Protein AF-A0A7U6KR69-F1 (afdb_monomer_lite)

Radius of gyration: 19.59 Å; chains: 1; bounding box: 45×16×48 Å

pLDDT: mean 86.56, std 14.6, range [41.78, 98.31]

Foldseek 3Di:
DWDFDDDVVQVVVVCVVCVPPFAAWDADPVDRDTDRDDDDDRTPPDIDDPVVVVVVVCVVVVHPDPPDPVVVVD

Sequence (74 aa):
MQRDFTYIDDIVEGITRIIYKVPIPQSSDVSKAKAPYKVYNIGNNQPVTLRRFITAIEDACGKSSRNLVTNASR

Structure (mmCIF, N/CA/C/O backbone):
data_AF-A0A7U6KR69-F1
#
_entry.id   AF-A0A7U6KR69-F1
#
loop_
_atom_site.group_PDB
_ato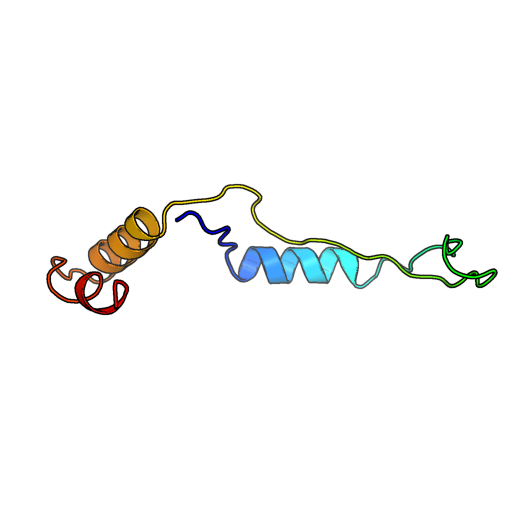m_site.id
_atom_site.type_symbol
_atom_site.label_atom_id
_atom_site.label_alt_id
_atom_site.label_comp_id
_atom_site.label_asym_id
_atom_site.label_entity_id
_atom_site.label_seq_id
_atom_site.pdbx_PDB_ins_code
_atom_site.Cartn_x
_atom_site.Cartn_y
_atom_site.Cartn_z
_atom_site.occupancy
_atom_site.B_iso_or_equiv
_atom_site.auth_seq_id
_atom_site.auth_comp_id
_atom_site.auth_asym_id
_atom_site.auth_atom_id
_atom_site.pdbx_PDB_model_num
ATOM 1 N N . MET A 1 1 ? 0.757 10.775 16.075 1.00 85.56 1 MET A N 1
ATOM 2 C CA . MET A 1 1 ? 1.334 10.007 14.951 1.00 85.56 1 MET A CA 1
ATOM 3 C C . MET A 1 1 ? 0.270 9.776 13.882 1.00 85.56 1 MET A C 1
ATOM 5 O O . MET A 1 1 ? -0.840 9.388 14.240 1.00 85.56 1 MET A O 1
ATOM 9 N N . GLN A 1 2 ? 0.587 10.042 12.612 1.00 91.81 2 GLN A N 1
ATOM 10 C CA . GLN A 1 2 ? -0.297 9.785 11.465 1.00 91.81 2 GLN A CA 1
ATOM 11 C C . GLN A 1 2 ? 0.253 8.625 10.625 1.00 91.81 2 GLN A C 1
ATOM 13 O O . GLN A 1 2 ? 1.462 8.356 10.646 1.00 91.81 2 GLN A O 1
ATOM 18 N N . ARG A 1 3 ? -0.641 7.904 9.954 1.00 92.75 3 ARG A N 1
ATOM 19 C CA . ARG A 1 3 ? -0.331 6.756 9.099 1.00 92.75 3 ARG A CA 1
ATOM 20 C C . ARG A 1 3 ? -1.213 6.803 7.858 1.00 92.75 3 ARG A C 1
ATOM 22 O O . ARG A 1 3 ? -2.386 7.155 7.959 1.00 92.75 3 ARG A O 1
ATOM 29 N N . ASP A 1 4 ? -0.632 6.467 6.715 1.00 94.75 4 ASP A N 1
ATOM 30 C CA . ASP A 1 4 ? -1.375 6.244 5.478 1.00 94.75 4 ASP A CA 1
ATOM 31 C C . ASP A 1 4 ? -1.842 4.785 5.469 1.00 94.75 4 ASP A C 1
ATOM 33 O O . ASP A 1 4 ? -1.028 3.869 5.594 1.00 94.75 4 ASP A O 1
ATOM 37 N N . PHE A 1 5 ? -3.156 4.589 5.407 1.00 94.38 5 PHE A N 1
ATOM 38 C CA . PHE A 1 5 ? -3.776 3.277 5.294 1.00 94.38 5 PHE A CA 1
ATOM 39 C C . PHE A 1 5 ? -4.514 3.217 3.965 1.00 94.38 5 PHE A C 1
ATOM 41 O O . PHE A 1 5 ? -5.275 4.122 3.621 1.00 94.38 5 PHE A O 1
ATOM 48 N N . THR A 1 6 ? -4.305 2.124 3.243 1.00 96.12 6 THR A N 1
ATOM 49 C CA . THR A 1 6 ? -4.955 1.838 1.962 1.00 96.12 6 THR A CA 1
ATOM 50 C C . THR A 1 6 ? -5.645 0.491 2.086 1.00 96.12 6 THR A C 1
ATOM 52 O O . THR A 1 6 ? -5.060 -0.443 2.642 1.00 96.12 6 THR A O 1
ATOM 55 N N . TYR A 1 7 ? -6.899 0.402 1.6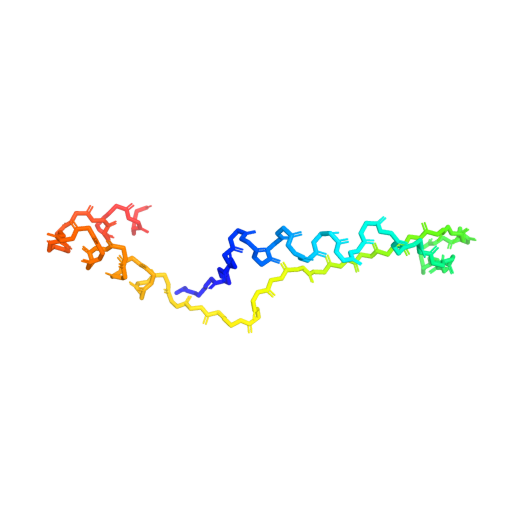46 1.00 96.19 7 TYR A N 1
ATOM 56 C CA . TYR A 1 7 ? -7.636 -0.852 1.708 1.00 96.19 7 TYR A CA 1
ATOM 57 C C . TYR A 1 7 ? -7.066 -1.846 0.689 1.00 96.19 7 TYR A C 1
ATOM 59 O O . TYR A 1 7 ? -6.487 -1.452 -0.324 1.00 96.19 7 TYR A O 1
ATOM 67 N N . ILE A 1 8 ? -7.178 -3.145 0.973 1.00 97.38 8 ILE A N 1
ATOM 68 C CA . ILE A 1 8 ? -6.508 -4.175 0.169 1.00 97.38 8 ILE A CA 1
ATOM 69 C C . ILE A 1 8 ? -6.999 -4.190 -1.282 1.00 97.38 8 ILE A C 1
ATOM 71 O O . ILE A 1 8 ? -6.180 -4.330 -2.187 1.00 97.38 8 ILE A O 1
ATOM 75 N N . ASP A 1 9 ? -8.290 -3.957 -1.518 1.00 98.31 9 ASP A N 1
ATOM 76 C CA . ASP A 1 9 ? -8.854 -3.955 -2.872 1.00 98.31 9 ASP A CA 1
ATOM 77 C C . ASP A 1 9 ? -8.275 -2.821 -3.730 1.00 98.31 9 ASP A C 1
ATOM 79 O O . ASP A 1 9 ? -7.988 -3.024 -4.909 1.00 98.31 9 ASP A O 1
ATOM 83 N N . ASP A 1 10 ? -7.993 -1.661 -3.129 1.00 97.00 10 ASP A N 1
ATOM 84 C CA . ASP A 1 10 ? -7.343 -0.543 -3.821 1.00 97.00 10 ASP A CA 1
ATOM 85 C C . ASP A 1 10 ? -5.887 -0.876 -4.192 1.00 97.00 10 ASP A C 1
ATOM 87 O O . ASP A 1 10 ? -5.397 -0.469 -5.247 1.00 97.00 10 ASP A O 1
ATOM 91 N N . ILE A 1 11 ? -5.182 -1.646 -3.351 1.00 97.44 11 ILE A N 1
ATOM 92 C CA . ILE A 1 11 ? -3.830 -2.138 -3.662 1.00 97.44 11 ILE A CA 1
ATOM 93 C C . ILE A 1 11 ? -3.874 -3.152 -4.803 1.00 97.44 11 ILE A C 1
ATOM 95 O O . ILE A 1 11 ? -3.064 -3.060 -5.729 1.00 97.44 11 ILE A O 1
ATOM 99 N N . VAL A 1 12 ? -4.812 -4.102 -4.752 1.00 98.00 12 VAL A N 1
ATOM 100 C CA . VAL A 1 12 ? -5.013 -5.092 -5.819 1.00 98.00 12 VAL A CA 1
ATOM 101 C C . VAL A 1 12 ? -5.268 -4.374 -7.140 1.00 98.00 12 VAL A C 1
ATOM 103 O O . VAL A 1 12 ? -4.561 -4.629 -8.113 1.00 98.00 12 VAL A O 1
ATOM 106 N N . GLU A 1 13 ? -6.191 -3.414 -7.152 1.00 97.38 13 GLU A N 1
ATOM 107 C CA . GLU A 1 13 ? -6.518 -2.619 -8.335 1.00 97.38 13 GLU A CA 1
ATOM 108 C C . GLU A 1 13 ? -5.339 -1.761 -8.824 1.00 97.38 13 GLU A C 1
ATOM 110 O O . GLU A 1 13 ? -5.092 -1.620 -10.026 1.00 97.38 13 G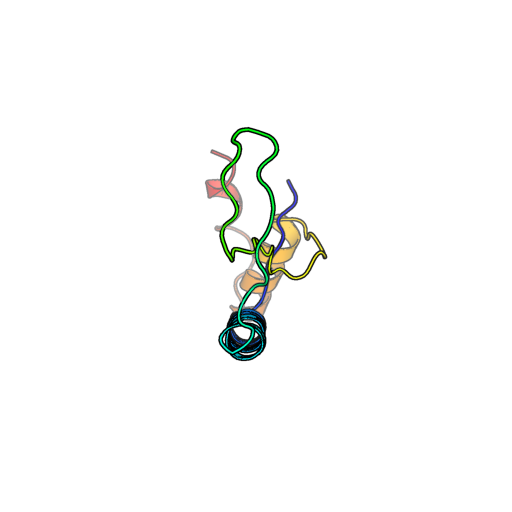LU A O 1
ATOM 115 N N . GLY A 1 14 ? -4.556 -1.198 -7.903 1.00 96.12 14 GLY A N 1
ATOM 116 C CA . GLY A 1 14 ? -3.331 -0.478 -8.238 1.00 96.12 14 GLY A CA 1
ATOM 117 C C . GLY A 1 14 ? -2.323 -1.365 -8.975 1.00 96.12 14 GLY A C 1
ATOM 118 O O . GLY A 1 14 ? -1.779 -0.965 -10.007 1.00 96.12 14 GLY A O 1
ATOM 119 N N . ILE A 1 15 ? -2.101 -2.588 -8.486 1.00 97.25 15 ILE A N 1
ATOM 120 C CA . ILE A 1 15 ? -1.158 -3.545 -9.082 1.00 97.25 15 ILE A CA 1
ATOM 121 C C . ILE A 1 15 ? -1.660 -4.044 -10.441 1.00 97.25 15 ILE A C 1
ATOM 123 O O . ILE A 1 15 ? -0.891 -4.035 -11.407 1.00 97.25 15 ILE A O 1
ATOM 127 N N . THR A 1 16 ? -2.934 -4.436 -10.556 1.00 97.44 16 THR A N 1
ATOM 128 C CA . THR A 1 1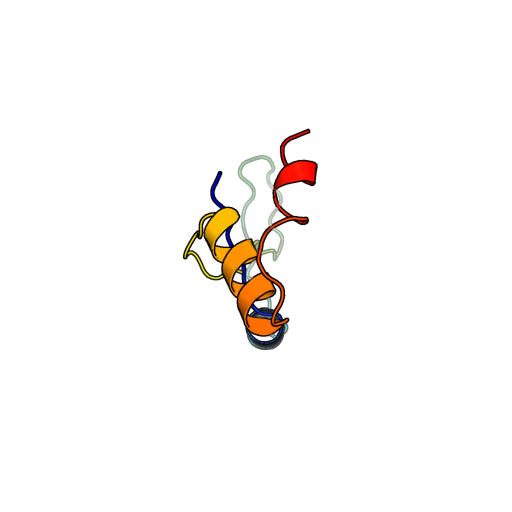6 ? -3.514 -4.943 -11.816 1.00 97.44 16 THR A CA 1
ATOM 129 C C . THR A 1 16 ? -3.426 -3.911 -12.942 1.00 97.44 16 THR A C 1
ATOM 131 O O . THR A 1 16 ? -3.159 -4.267 -14.089 1.00 97.44 16 THR A O 1
ATOM 134 N N . ARG A 1 17 ? -3.553 -2.614 -12.632 1.00 95.75 17 ARG A N 1
ATOM 135 C CA . ARG A 1 17 ? -3.377 -1.523 -13.608 1.00 95.75 17 ARG A CA 1
ATOM 136 C C . ARG A 1 17 ? -1.934 -1.305 -14.054 1.00 95.75 17 ARG A C 1
ATOM 138 O O . ARG A 1 17 ? -1.715 -0.742 -15.131 1.00 95.75 17 ARG A O 1
ATOM 145 N N . ILE A 1 18 ? -0.953 -1.656 -13.223 1.00 95.81 18 ILE A N 1
ATOM 146 C CA . ILE A 1 18 ? 0.467 -1.370 -13.477 1.00 95.81 18 ILE A CA 1
ATOM 147 C C . ILE A 1 18 ? 1.186 -2.574 -14.090 1.00 95.81 18 ILE A C 1
ATOM 149 O O . ILE A 1 18 ? 2.110 -2.368 -14.871 1.00 95.81 18 ILE A O 1
ATOM 153 N N . ILE A 1 19 ? 0.754 -3.808 -13.818 1.00 95.81 19 ILE A N 1
ATOM 154 C CA . ILE A 1 19 ? 1.473 -5.027 -14.231 1.00 95.81 19 ILE A CA 1
ATOM 155 C C . ILE A 1 19 ? 1.725 -5.129 -15.748 1.00 95.81 19 ILE A C 1
ATOM 157 O O . ILE A 1 19 ? 2.731 -5.692 -16.167 1.00 95.81 19 ILE A O 1
ATOM 161 N N . TYR A 1 20 ? 0.867 -4.524 -16.575 1.00 94.88 20 TYR A N 1
ATOM 162 C CA . TYR A 1 20 ? 1.014 -4.508 -18.037 1.00 94.88 20 TYR A CA 1
ATOM 163 C C . TYR A 1 20 ? 1.735 -3.265 -18.586 1.00 94.88 20 TYR A C 1
ATOM 165 O O . TYR A 1 20 ? 1.900 -3.122 -19.797 1.00 94.88 20 TYR A O 1
ATOM 173 N N . LYS A 1 21 ? 2.174 -2.345 -17.721 1.00 95.12 21 LYS A N 1
ATOM 174 C CA . LYS A 1 21 ? 2.869 -1.117 -18.121 1.00 95.12 21 LYS A CA 1
ATOM 175 C C . LYS A 1 21 ? 4.376 -1.342 -18.127 1.00 95.12 21 LYS A C 1
ATOM 177 O O . LYS A 1 21 ? 5.057 -1.102 -17.133 1.00 95.12 21 LYS A O 1
ATOM 182 N N . VAL A 1 22 ? 4.897 -1.769 -19.275 1.00 94.81 22 VAL A N 1
ATOM 183 C CA . VAL A 1 22 ? 6.343 -1.927 -19.481 1.00 94.81 22 VAL A CA 1
ATOM 184 C C . VAL A 1 22 ? 7.041 -0.564 -19.314 1.00 94.81 22 VAL A C 1
ATOM 186 O O . VAL A 1 22 ? 6.663 0.396 -19.995 1.00 94.81 22 VAL A O 1
ATOM 189 N N . PRO A 1 23 ? 8.037 -0.433 -18.416 1.00 95.00 23 PRO A N 1
ATOM 190 C CA . PRO A 1 23 ? 8.726 0.831 -18.196 1.00 95.00 23 PRO A CA 1
ATOM 191 C C . PRO A 1 23 ? 9.621 1.195 -19.384 1.00 95.00 23 PRO A C 1
ATOM 193 O O . PRO A 1 23 ? 10.239 0.340 -20.016 1.00 95.00 23 PRO A O 1
ATOM 196 N N . ILE A 1 24 ? 9.732 2.494 -19.659 1.00 94.50 24 ILE A N 1
ATOM 197 C CA . ILE A 1 24 ? 10.682 3.014 -20.646 1.00 94.50 24 ILE A CA 1
ATOM 198 C C . ILE A 1 24 ? 12.084 3.143 -20.031 1.00 94.50 24 ILE A C 1
ATOM 200 O O . ILE A 1 24 ? 12.196 3.390 -18.827 1.00 94.50 24 ILE A O 1
ATOM 204 N N . PRO A 1 25 ? 13.162 3.017 -20.828 1.00 94.44 25 PRO A N 1
ATOM 205 C CA . PRO A 1 25 ? 14.522 3.204 -20.338 1.00 94.44 25 PRO A CA 1
ATOM 206 C C . PRO A 1 25 ? 14.721 4.563 -19.660 1.00 94.44 25 PRO A C 1
ATOM 208 O O . PRO A 1 25 ? 14.488 5.605 -20.276 1.00 94.44 25 PRO A O 1
ATOM 211 N N . GLN A 1 26 ? 15.194 4.550 -18.414 1.00 89.88 26 GLN A N 1
ATOM 212 C CA . GLN A 1 26 ? 15.561 5.749 -17.662 1.00 89.88 26 GLN A CA 1
ATOM 213 C C . GLN A 1 26 ? 17.082 5.828 -17.510 1.00 89.88 26 GLN A C 1
ATOM 215 O O . GLN A 1 26 ? 17.754 4.805 -17.357 1.00 89.88 26 GLN A O 1
ATOM 220 N N . SER A 1 27 ? 17.625 7.043 -17.592 1.00 88.50 27 SER A N 1
ATOM 221 C CA . SER A 1 27 ? 19.035 7.304 -17.293 1.00 88.50 27 SER A CA 1
ATOM 222 C C . SER A 1 27 ? 19.223 7.405 -15.781 1.00 88.50 27 SER A C 1
ATOM 224 O O . SER A 1 27 ? 18.387 7.990 -15.097 1.00 88.50 27 SER A O 1
ATOM 226 N N . SER A 1 28 ? 20.309 6.834 -15.270 1.00 83.81 28 SER A N 1
ATOM 227 C CA . SER A 1 28 ? 20.695 6.961 -13.865 1.00 83.81 28 SER A CA 1
ATOM 228 C C . SER A 1 28 ? 21.547 8.217 -13.650 1.00 83.81 28 SER A C 1
ATOM 230 O O . SER A 1 28 ? 22.462 8.477 -14.423 1.00 83.81 28 SER A O 1
ATOM 232 N N . ASP A 1 29 ? 21.304 8.956 -12.566 1.00 84.44 29 ASP A N 1
ATOM 233 C CA . ASP A 1 29 ? 22.164 10.088 -12.173 1.00 84.44 29 ASP A CA 1
ATOM 234 C C . ASP A 1 29 ? 23.466 9.629 -11.489 1.00 84.44 29 ASP A C 1
ATOM 236 O O . ASP A 1 29 ? 24.404 10.404 -11.319 1.00 84.44 29 ASP A O 1
ATOM 240 N N . VAL A 1 30 ? 23.538 8.351 -11.101 1.00 86.75 30 VAL A N 1
ATOM 241 C CA . VAL A 1 30 ? 24.674 7.752 -10.378 1.00 86.75 30 VAL A CA 1
ATOM 242 C C . VAL A 1 30 ? 25.597 6.976 -11.324 1.00 86.75 30 VAL A C 1
ATOM 244 O O . VAL A 1 30 ? 26.771 6.765 -11.031 1.00 86.75 30 VAL A O 1
ATOM 247 N N . SER A 1 31 ? 25.090 6.538 -12.478 1.00 85.88 31 SER A N 1
ATOM 248 C CA . SER A 1 31 ? 25.846 5.729 -13.437 1.00 85.88 31 SER A CA 1
ATOM 249 C C . SER A 1 31 ? 25.451 6.046 -14.877 1.00 85.88 31 SER A C 1
ATOM 251 O O . SER A 1 31 ? 24.352 6.509 -15.144 1.00 85.88 31 SER A O 1
ATOM 253 N N . LYS A 1 32 ? 26.302 5.701 -15.849 1.00 85.75 32 LYS A N 1
ATOM 254 C CA . LYS A 1 32 ? 25.949 5.796 -17.281 1.00 85.75 32 LYS A CA 1
ATOM 255 C C . LYS A 1 32 ? 24.955 4.711 -17.740 1.00 85.75 32 LYS A C 1
ATOM 257 O O . LYS A 1 32 ? 24.706 4.586 -18.938 1.00 85.75 32 LYS A O 1
ATOM 262 N N . ALA A 1 33 ? 24.425 3.894 -16.825 1.00 87.19 33 ALA A N 1
ATOM 263 C CA . ALA A 1 33 ? 23.488 2.832 -17.160 1.00 87.19 33 ALA A CA 1
ATOM 264 C C . ALA A 1 33 ? 22.132 3.409 -17.592 1.00 87.19 33 ALA A C 1
ATOM 266 O O . ALA A 1 33 ? 21.627 4.373 -17.010 1.00 87.19 33 ALA A O 1
ATOM 267 N N . LYS A 1 34 ? 21.530 2.777 -18.603 1.00 91.88 34 LYS A N 1
ATOM 268 C CA . LYS A 1 34 ? 20.194 3.103 -19.101 1.00 91.88 34 LYS A CA 1
ATOM 269 C C . LYS A 1 34 ? 19.371 1.823 -19.168 1.00 91.88 34 LYS A C 1
ATOM 271 O O . LYS A 1 34 ? 19.550 1.018 -20.078 1.00 91.88 34 LYS A O 1
ATOM 276 N N . ALA A 1 35 ? 18.506 1.625 -18.180 1.00 92.69 35 ALA A N 1
ATOM 277 C CA . ALA A 1 35 ? 17.693 0.419 -18.039 1.00 92.69 35 ALA A CA 1
ATOM 278 C C . ALA A 1 35 ? 16.200 0.781 -17.959 1.00 92.69 35 ALA A C 1
ATOM 280 O O . ALA A 1 35 ? 15.862 1.857 -17.460 1.00 92.69 35 ALA A O 1
ATOM 281 N N . PRO A 1 36 ? 15.292 -0.077 -18.455 1.00 94.31 36 PRO A N 1
ATOM 282 C CA . PRO A 1 36 ? 13.854 0.121 -18.303 1.00 94.31 36 PRO A CA 1
ATOM 283 C C . PRO A 1 36 ? 13.429 -0.196 -16.868 1.00 94.31 36 PRO A C 1
ATOM 285 O O . PRO A 1 36 ? 13.298 -1.355 -16.487 1.00 94.31 36 PRO A O 1
ATOM 288 N N . TYR A 1 37 ? 13.209 0.840 -16.060 1.00 92.56 37 TYR A N 1
ATOM 289 C CA . TYR A 1 37 ? 12.683 0.696 -14.704 1.00 92.56 37 TYR A CA 1
ATOM 290 C C . TYR A 1 37 ? 11.769 1.865 -14.342 1.00 92.56 37 TYR A C 1
ATOM 292 O O . TYR A 1 37 ? 11.840 2.945 -14.929 1.00 92.56 37 TYR A O 1
ATOM 300 N N . LYS A 1 38 ? 10.890 1.646 -13.363 1.00 92.50 38 LYS A N 1
ATOM 301 C CA . LYS A 1 38 ? 10.056 2.697 -12.786 1.00 92.50 38 LYS A CA 1
ATOM 302 C C . LYS A 1 38 ? 9.704 2.343 -11.345 1.00 92.50 38 LYS A C 1
ATOM 304 O O . LYS A 1 38 ? 9.375 1.198 -11.056 1.00 92.50 38 LYS A O 1
ATOM 309 N N . VAL A 1 39 ? 9.781 3.330 -10.457 1.00 92.31 39 VAL A N 1
ATOM 310 C CA . VAL A 1 39 ? 9.392 3.202 -9.047 1.00 92.31 39 VAL A CA 1
ATOM 311 C C . VAL A 1 39 ? 8.074 3.938 -8.845 1.00 92.31 39 VAL A C 1
ATOM 313 O O . VAL A 1 39 ? 7.924 5.074 -9.301 1.00 92.31 39 VAL A O 1
ATOM 316 N N . TYR A 1 40 ? 7.128 3.284 -8.178 1.00 93.44 40 TYR A N 1
ATOM 317 C CA . TYR A 1 40 ? 5.807 3.827 -7.889 1.00 93.44 40 TYR A CA 1
ATOM 318 C C . TYR A 1 40 ? 5.523 3.719 -6.395 1.00 93.44 40 TYR A C 1
ATOM 320 O O . TYR A 1 40 ? 5.731 2.663 -5.802 1.00 93.44 40 TYR A O 1
ATOM 328 N N . ASN A 1 41 ? 4.990 4.793 -5.817 1.00 94.44 41 ASN A N 1
ATOM 329 C CA . ASN A 1 41 ? 4.332 4.736 -4.519 1.00 94.44 41 ASN A CA 1
ATOM 330 C C . ASN A 1 41 ? 2.842 4.476 -4.766 1.00 94.44 41 ASN A C 1
ATOM 332 O O . ASN A 1 41 ? 2.225 5.192 -5.555 1.00 94.44 41 ASN A O 1
ATOM 336 N N . ILE A 1 42 ? 2.277 3.466 -4.107 1.00 94.50 42 ILE A N 1
ATOM 337 C CA . ILE A 1 42 ? 0.842 3.164 -4.138 1.00 94.50 42 ILE A CA 1
ATOM 338 C C . ILE A 1 42 ? 0.318 3.338 -2.717 1.00 94.50 42 ILE A C 1
ATOM 340 O O . ILE A 1 42 ? 0.843 2.734 -1.784 1.00 94.50 42 ILE A O 1
ATOM 344 N N . GLY A 1 43 ? -0.690 4.188 -2.565 1.00 93.56 43 GLY A N 1
ATOM 345 C CA . GLY A 1 43 ? -1.300 4.494 -1.282 1.00 93.56 43 GLY A CA 1
ATOM 346 C C . GLY A 1 43 ? -2.499 5.424 -1.445 1.00 93.56 43 GLY A C 1
ATOM 347 O O . GLY A 1 43 ? -2.772 5.910 -2.544 1.00 93.56 43 GLY A O 1
A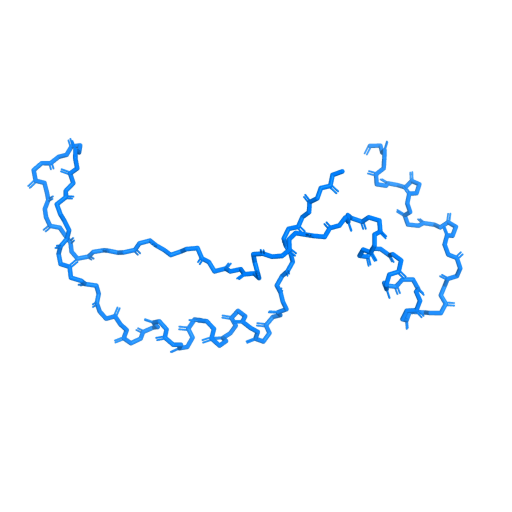TOM 348 N N . ASN A 1 44 ? -3.196 5.687 -0.347 1.00 90.44 44 ASN A N 1
ATOM 349 C CA . ASN A 1 44 ? -4.394 6.518 -0.314 1.00 90.44 44 ASN A CA 1
ATOM 350 C C . ASN A 1 44 ? -4.052 8.023 -0.303 1.00 90.44 44 ASN A C 1
ATOM 352 O O . ASN A 1 44 ? -4.882 8.854 -0.659 1.00 90.44 44 ASN A O 1
ATOM 356 N N . ASN A 1 45 ? -2.824 8.403 0.090 1.00 89.44 45 ASN A N 1
ATOM 357 C CA . ASN A 1 45 ? -2.367 9.795 0.234 1.00 89.44 45 ASN A CA 1
ATOM 358 C C . ASN A 1 45 ? -3.272 10.647 1.143 1.00 89.44 45 ASN A C 1
ATOM 360 O O . ASN A 1 45 ? -3.267 11.878 1.078 1.00 89.44 45 ASN A O 1
ATOM 364 N N . GLN A 1 46 ? -4.035 9.994 2.021 1.00 92.56 46 GLN A N 1
ATOM 365 C CA . GLN A 1 46 ? -4.887 10.621 3.026 1.00 92.56 46 GLN A CA 1
ATOM 366 C C . GLN A 1 46 ? -4.506 10.071 4.403 1.00 92.56 46 GLN A C 1
ATOM 368 O O . GLN A 1 46 ? -5.137 9.135 4.902 1.00 92.56 46 GLN A O 1
ATOM 373 N N . PRO A 1 47 ? -3.446 10.613 5.031 1.00 91.56 47 PRO A N 1
ATOM 374 C CA . PRO A 1 47 ? -3.008 10.161 6.340 1.00 91.56 47 PRO A CA 1
ATOM 375 C C . PRO A 1 47 ? -4.106 10.340 7.390 1.00 91.56 47 PRO A C 1
ATOM 377 O O . PRO A 1 47 ? -4.743 11.388 7.490 1.00 91.56 47 PRO A O 1
ATOM 380 N N . VAL A 1 48 ? -4.298 9.321 8.222 1.00 92.88 48 VAL A N 1
ATOM 381 C CA . VAL A 1 48 ? -5.232 9.355 9.351 1.00 92.88 48 VAL A CA 1
ATOM 382 C C . VAL A 1 48 ? -4.486 9.143 10.660 1.00 92.88 48 VAL A C 1
ATOM 384 O O . VAL A 1 48 ? -3.396 8.562 10.713 1.00 92.88 48 VAL A O 1
ATOM 387 N N . THR A 1 49 ? -5.049 9.645 11.759 1.00 93.62 49 THR A N 1
ATOM 388 C CA . THR A 1 49 ? -4.461 9.408 13.078 1.00 93.62 49 THR A CA 1
ATOM 389 C C . THR A 1 49 ? -4.638 7.943 13.466 1.00 93.62 49 THR A C 1
ATOM 391 O O . THR A 1 49 ? -5.697 7.353 13.248 1.00 93.62 49 THR A O 1
ATOM 394 N N . LEU A 1 50 ? -3.618 7.364 14.107 1.00 91.31 50 LEU A N 1
ATOM 395 C CA . LEU A 1 50 ? -3.709 5.989 14.609 1.00 91.31 50 LEU A CA 1
ATOM 396 C C . LEU A 1 50 ? -4.900 5.816 15.569 1.00 91.31 50 LEU A C 1
ATOM 398 O O . LEU A 1 50 ? -5.574 4.794 15.538 1.00 91.31 50 LEU A O 1
ATOM 402 N N . ARG A 1 51 ? -5.208 6.846 16.371 1.00 90.44 51 ARG A N 1
ATOM 403 C CA . ARG A 1 51 ? -6.360 6.830 17.278 1.00 90.44 51 ARG A CA 1
ATOM 404 C C . ARG A 1 51 ? -7.683 6.689 16.530 1.00 90.44 51 ARG A C 1
ATOM 406 O O . ARG A 1 51 ? -8.483 5.852 16.915 1.00 90.44 51 ARG A O 1
ATOM 413 N N . ARG A 1 52 ? -7.885 7.453 15.448 1.00 92.31 52 ARG A N 1
ATOM 414 C CA . ARG A 1 52 ? -9.095 7.348 14.620 1.00 92.31 52 ARG A CA 1
ATOM 415 C C . ARG A 1 52 ? -9.245 5.948 14.024 1.00 92.31 52 ARG A C 1
ATOM 417 O O . ARG A 1 52 ? -10.347 5.416 14.021 1.00 92.31 52 ARG A O 1
ATOM 424 N N . PHE A 1 53 ? -8.147 5.358 13.552 1.00 92.00 53 PHE A N 1
ATOM 425 C CA . PHE A 1 53 ? -8.161 3.997 13.017 1.00 92.00 53 PHE A CA 1
ATOM 426 C C . PHE A 1 53 ? -8.545 2.957 14.084 1.00 92.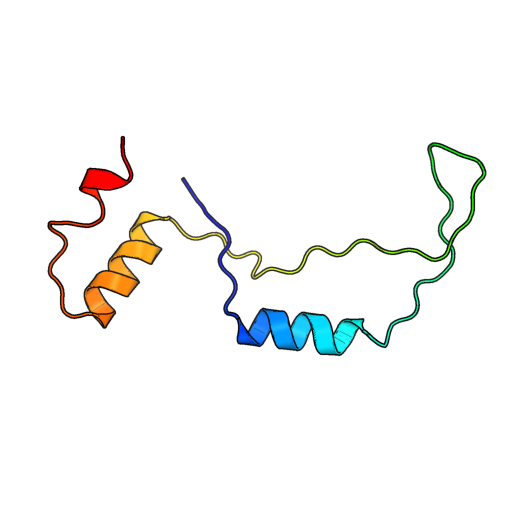00 53 PHE A C 1
ATOM 428 O O . PHE A 1 53 ? -9.420 2.134 13.843 1.00 92.00 53 PHE A O 1
ATOM 435 N N . ILE A 1 54 ? -7.956 3.038 15.285 1.00 90.31 54 ILE A N 1
ATOM 436 C CA . ILE A 1 54 ? -8.289 2.137 16.402 1.00 90.31 54 ILE A CA 1
ATOM 437 C C . ILE A 1 54 ? -9.758 2.286 16.814 1.00 90.31 54 ILE A C 1
ATOM 439 O O . ILE A 1 54 ? -10.441 1.278 16.954 1.00 90.31 54 ILE A O 1
ATOM 443 N N . THR A 1 55 ? -10.262 3.516 16.953 1.00 90.81 55 THR A N 1
ATOM 444 C CA . THR A 1 55 ? -11.671 3.763 17.300 1.00 90.81 55 THR A CA 1
ATOM 445 C C . THR A 1 55 ? -12.621 3.138 16.280 1.00 90.81 55 THR A C 1
ATOM 447 O O . THR A 1 55 ? -13.560 2.459 16.671 1.00 90.81 55 THR A O 1
ATOM 450 N N . ALA A 1 56 ? -12.331 3.259 14.980 1.00 92.81 56 ALA A N 1
ATOM 451 C CA . ALA A 1 56 ? -13.151 2.628 13.946 1.00 92.81 56 ALA A CA 1
ATOM 452 C C . ALA A 1 56 ? -13.203 1.090 14.078 1.00 92.81 56 ALA A C 1
ATOM 454 O O . ALA A 1 56 ? -14.249 0.488 13.844 1.00 92.81 56 ALA A O 1
ATOM 455 N N . ILE A 1 57 ? -12.098 0.449 14.483 1.00 91.94 57 ILE A N 1
ATOM 456 C CA . ILE A 1 57 ? -12.056 -1.002 14.743 1.00 91.94 57 ILE A CA 1
ATOM 457 C C . ILE A 1 57 ? -12.881 -1.360 15.984 1.00 91.94 57 ILE A C 1
ATOM 459 O O . ILE A 1 57 ? -13.623 -2.341 15.966 1.00 91.94 57 ILE A O 1
ATOM 463 N N . GLU A 1 58 ? -12.739 -0.588 17.061 1.00 90.88 58 GLU A N 1
ATOM 464 C CA . GLU A 1 58 ? -13.471 -0.783 18.318 1.00 90.88 58 GLU A CA 1
ATOM 465 C C . GLU A 1 58 ? -14.985 -0.709 18.101 1.00 90.88 58 GLU A C 1
ATOM 467 O O . GLU A 1 58 ? -15.705 -1.619 18.526 1.00 90.88 58 GLU A O 1
ATOM 472 N N . ASP A 1 59 ? -15.435 0.308 17.363 1.00 91.62 59 ASP A N 1
ATOM 473 C CA . ASP A 1 59 ? -16.836 0.516 17.002 1.00 91.62 59 ASP A CA 1
ATOM 474 C C . ASP A 1 59 ? -17.365 -0.640 16.143 1.00 91.62 59 ASP A C 1
ATOM 476 O O . ASP A 1 59 ? -18.402 -1.226 16.457 1.00 91.62 59 ASP A O 1
ATOM 480 N N . ALA A 1 60 ? -16.618 -1.040 15.106 1.00 93.44 60 ALA A N 1
ATOM 481 C CA . ALA A 1 60 ? -16.999 -2.150 14.229 1.00 93.44 60 ALA A CA 1
ATOM 482 C C . ALA A 1 60 ? -17.070 -3.502 14.963 1.00 93.44 60 ALA A C 1
ATOM 484 O O . ALA A 1 60 ? -17.848 -4.377 14.590 1.00 93.44 60 ALA A O 1
ATOM 485 N N . CYS A 1 61 ? -16.265 -3.679 16.013 1.00 90.81 61 CYS A N 1
ATOM 486 C CA . CYS A 1 61 ? -16.236 -4.892 16.829 1.00 90.81 61 CYS A CA 1
ATOM 487 C C . CYS A 1 61 ? -17.173 -4.839 18.050 1.00 90.81 61 CYS A C 1
ATOM 489 O O . CYS A 1 61 ? -17.193 -5.798 18.825 1.00 90.81 61 CYS A O 1
ATOM 491 N N . GLY A 1 62 ? -17.894 -3.734 18.275 1.00 86.38 62 GLY A N 1
ATOM 492 C CA . GLY A 1 62 ? -18.758 -3.548 19.445 1.00 86.38 62 GLY A CA 1
ATOM 493 C C . GLY A 1 62 ? -18.019 -3.580 20.791 1.00 86.38 62 GLY A C 1
ATOM 494 O O . GLY A 1 62 ? -18.597 -3.972 21.804 1.00 86.38 62 GLY A O 1
ATOM 495 N N . LYS A 1 63 ? -16.730 -3.212 20.830 1.00 76.25 63 LYS A N 1
ATOM 496 C CA . LYS A 1 63 ? -15.910 -3.220 22.055 1.00 76.25 63 LYS A CA 1
ATOM 497 C C . LYS A 1 63 ? -15.670 -1.796 22.550 1.00 76.25 63 LYS A C 1
ATOM 499 O O . LYS A 1 63 ? -15.000 -1.018 21.887 1.00 76.25 63 LYS A O 1
ATOM 504 N N . SER A 1 64 ? -16.109 -1.466 23.767 1.00 61.03 64 SER A N 1
ATOM 505 C CA . SER A 1 64 ? -15.785 -0.173 24.391 1.00 61.03 64 SER A CA 1
ATOM 506 C C . SER A 1 64 ? -14.324 -0.115 24.867 1.00 61.03 64 SER A C 1
ATOM 508 O O . SER A 1 64 ? -14.007 -0.573 25.961 1.00 61.03 64 SER A O 1
ATOM 510 N N . SER A 1 65 ? -13.452 0.440 24.018 1.00 59.62 65 SER A N 1
ATOM 511 C CA . SER A 1 65 ? -12.204 1.220 24.213 1.00 59.62 65 SER A CA 1
ATOM 512 C C . SER A 1 65 ? -11.205 0.974 25.366 1.00 59.62 65 SER A C 1
ATOM 514 O O . SER A 1 65 ? -10.204 1.681 25.480 1.00 59.62 65 SER A O 1
ATOM 516 N N . ARG A 1 66 ? -11.377 -0.014 26.247 1.00 56.47 66 ARG A N 1
ATOM 517 C CA . ARG A 1 66 ? -10.512 -0.121 27.438 1.00 56.47 66 ARG A CA 1
ATOM 518 C C . ARG A 1 66 ? -9.159 -0.809 27.183 1.00 56.47 66 ARG A C 1
ATOM 520 O O . ARG A 1 66 ? -8.259 -0.643 27.998 1.00 56.47 66 ARG A O 1
ATOM 527 N N . ASN A 1 67 ? -8.979 -1.529 26.066 1.00 54.75 67 ASN A N 1
ATOM 528 C CA . ASN A 1 67 ? -7.896 -2.524 25.956 1.00 54.75 67 ASN A CA 1
ATOM 529 C C . ASN A 1 67 ? -6.898 -2.384 24.785 1.00 54.75 67 ASN A C 1
ATOM 531 O O . ASN A 1 67 ? -5.875 -3.060 24.830 1.00 54.75 67 ASN A O 1
ATOM 535 N N . LEU A 1 68 ? -7.124 -1.558 23.752 1.00 58.38 68 LEU A N 1
ATOM 536 C CA . LEU A 1 68 ? -6.196 -1.503 22.599 1.00 58.38 68 LEU A CA 1
ATOM 537 C C . LEU A 1 68 ? -5.186 -0.347 22.665 1.00 58.38 68 LEU A C 1
ATOM 539 O O . LEU A 1 68 ? -4.038 -0.500 22.252 1.00 58.38 68 LEU A O 1
ATOM 543 N N . VAL A 1 69 ? -5.572 0.802 23.225 1.00 56.84 69 VAL A N 1
ATOM 544 C CA . VAL A 1 69 ? -4.716 2.006 23.248 1.00 56.84 69 VAL A CA 1
ATOM 545 C C . VAL A 1 69 ? -3.636 1.947 24.341 1.00 56.84 69 VAL A C 1
ATOM 547 O O . VAL A 1 69 ? -2.558 2.519 24.176 1.00 56.84 69 VAL A O 1
ATOM 550 N N . THR A 1 70 ? -3.874 1.217 25.435 1.00 51.47 70 THR A N 1
ATOM 551 C CA . THR A 1 70 ? -2.938 1.093 26.571 1.00 51.47 70 THR A CA 1
ATOM 552 C C . THR A 1 70 ? -1.667 0.305 26.241 1.00 51.47 70 THR A C 1
ATOM 554 O O . THR A 1 70 ? -0.641 0.542 26.873 1.00 51.47 70 THR A O 1
ATOM 557 N N . ASN A 1 71 ? -1.692 -0.557 25.217 1.00 49.00 71 ASN A N 1
ATOM 558 C CA . ASN A 1 71 ? -0.530 -1.346 24.785 1.00 49.00 71 ASN A CA 1
ATOM 559 C C . ASN A 1 71 ? 0.247 -0.736 23.606 1.00 49.00 71 ASN A C 1
ATOM 561 O O . ASN A 1 71 ? 1.366 -1.157 23.350 1.00 49.00 71 ASN A O 1
ATOM 565 N N . ALA A 1 72 ? -0.307 0.255 22.900 1.00 49.28 72 ALA A N 1
ATOM 566 C CA . ALA A 1 72 ? 0.354 0.902 21.757 1.00 49.28 72 ALA A CA 1
ATOM 567 C C . ALA A 1 72 ? 1.208 2.130 22.145 1.00 49.28 72 ALA A C 1
ATOM 569 O O . ALA A 1 72 ? 1.776 2.786 21.274 1.00 49.28 72 ALA A O 1
ATOM 570 N N . SER A 1 73 ? 1.253 2.467 23.440 1.00 46.53 73 SER A N 1
ATOM 571 C CA . SER A 1 73 ? 2.011 3.602 23.998 1.00 46.53 73 SER A CA 1
ATOM 572 C C . SER A 1 73 ? 3.194 3.161 24.877 1.00 46.53 73 SER A C 1
ATOM 574 O O . SER A 1 73 ? 3.730 3.981 25.621 1.00 46.53 73 SER A O 1
ATOM 576 N N . ARG A 1 74 ? 3.570 1.878 24.821 1.00 41.78 74 ARG A N 1
ATOM 577 C CA . ARG A 1 74 ? 4.803 1.332 25.400 1.00 41.78 74 ARG A CA 1
ATOM 578 C C . ARG A 1 74 ? 5.752 0.911 24.292 1.00 41.78 74 ARG A C 1
ATOM 580 O O . ARG A 1 74 ? 5.244 0.382 23.281 1.00 41.78 74 ARG A O 1
#

Secondary structure (DSSP, 8-state):
-EE----HHHHHHHHHHHTT-PPPEEE-SSSS-EEE------S----EEHHHHHHHHHHHTT--SSSSTTTTT-